Protein AF-A0A7U3VUM2-F1 (afdb_monomer_lite)

Foldseek 3Di:
DDDKDKDKDKDKAADDDPVPPDDDDDDDDDFAWDDQRQKIKMKMWMWIADPNDTDIDIDIDMDRPDDDPDDDDGDDTWTKDKDKDFPDAPPSRPDTDIDMDIDIGHDPPD

Secondary structure (DSSP, 8-state):
----EEEEEEEEEE---TT--S------S---EE---SSEEEEEEEEEEETTEEEEEEEEEEE-TT--SS--PPP-SEEEEEEEEEEEE-TTSSSEEEEEEEEEE--S--

Organism: Acropora tenuis (NCBI:txid70783)

Radius of gyration: 18.56 Å; chains: 1; bounding box: 42×33×47 Å

Structure (mmCIF, N/CA/C/O backbone):
data_AF-A0A7U3VUM2-F1
#
_entry.id   AF-A0A7U3VUM2-F1
#
loop_
_atom_site.group_PDB
_atom_site.id
_atom_site.type_symbol
_atom_site.label_atom_id
_atom_site.label_alt_id
_atom_site.label_comp_id
_atom_site.label_asym_id
_atom_site.label_entity_id
_atom_site.label_seq_id
_atom_site.pdbx_PDB_ins_code
_atom_site.Cartn_x
_atom_site.Cartn_y
_atom_site.Cartn_z
_atom_site.occupancy
_atom_site.B_iso_or_equiv
_atom_site.auth_seq_id
_atom_site.auth_comp_id
_atom_site.auth_asym_id
_atom_site.auth_atom_id
_atom_site.pdbx_PDB_model_num
ATOM 1 N N . MET A 1 1 ? 17.427 9.627 -26.329 1.00 47.28 1 MET A N 1
ATOM 2 C CA . MET A 1 1 ? 17.097 9.601 -24.887 1.00 47.28 1 MET A CA 1
ATOM 3 C C . MET A 1 1 ? 16.494 8.239 -24.611 1.00 47.28 1 MET A C 1
ATOM 5 O O . MET A 1 1 ? 15.560 7.889 -25.315 1.00 47.28 1 MET A O 1
ATOM 9 N N . GLY A 1 2 ? 17.101 7.434 -23.737 1.00 56.78 2 GLY A N 1
ATOM 10 C CA . GLY A 1 2 ? 16.619 6.081 -23.447 1.00 56.78 2 GLY A CA 1
ATOM 11 C C . GLY A 1 2 ? 15.355 6.130 -22.596 1.00 56.78 2 GLY A C 1
ATOM 12 O O . GLY A 1 2 ? 15.296 6.898 -21.639 1.00 56.78 2 GLY A O 1
ATOM 13 N N . GLU A 1 3 ? 14.348 5.346 -22.965 1.00 65.25 3 GLU A N 1
ATOM 14 C CA . GLU A 1 3 ? 13.139 5.166 -22.165 1.00 65.25 3 GLU A CA 1
ATOM 15 C C . GLU A 1 3 ? 13.502 4.446 -20.858 1.00 65.25 3 GLU A C 1
ATOM 17 O O . GLU A 1 3 ? 14.263 3.474 -20.860 1.00 65.25 3 GLU A O 1
ATOM 22 N N . ALA A 1 4 ? 12.992 4.951 -19.736 1.00 69.31 4 ALA A N 1
ATOM 23 C CA . ALA A 1 4 ? 13.086 4.287 -18.445 1.00 69.31 4 ALA A CA 1
ATOM 24 C C . ALA A 1 4 ? 11.717 3.692 -18.120 1.00 69.31 4 ALA A C 1
ATOM 26 O O . ALA A 1 4 ? 10.720 4.409 -18.093 1.00 69.31 4 ALA A O 1
ATOM 27 N N . CYS A 1 5 ? 11.677 2.388 -17.868 1.00 68.88 5 CYS A N 1
ATOM 28 C CA . CYS A 1 5 ? 10.479 1.700 -17.401 1.00 68.88 5 CYS A CA 1
ATOM 29 C C . CYS A 1 5 ? 10.791 1.109 -16.030 1.00 68.88 5 CYS A C 1
ATOM 31 O O . CYS A 1 5 ? 11.740 0.333 -15.905 1.00 68.88 5 CYS A O 1
ATOM 33 N N . ILE A 1 6 ? 10.040 1.518 -15.006 1.00 74.81 6 ILE A N 1
ATOM 34 C CA . ILE A 1 6 ? 10.234 1.095 -13.617 1.00 74.81 6 ILE A CA 1
ATOM 35 C C . ILE A 1 6 ? 8.896 0.588 -13.087 1.00 74.81 6 ILE A C 1
ATOM 37 O O . ILE A 1 6 ? 7.896 1.301 -13.107 1.00 74.81 6 ILE A O 1
ATOM 41 N N . HIS A 1 7 ? 8.897 -0.639 -12.586 1.00 69.62 7 HIS A N 1
ATOM 42 C CA . HIS A 1 7 ? 7.784 -1.265 -11.899 1.00 69.62 7 HIS A CA 1
ATOM 43 C C . HIS A 1 7 ? 8.104 -1.351 -10.404 1.00 69.62 7 HIS A C 1
ATOM 45 O O . HIS A 1 7 ? 9.133 -1.900 -10.014 1.00 69.62 7 HIS A O 1
ATOM 51 N N . ILE A 1 8 ? 7.224 -0.809 -9.560 1.00 70.31 8 ILE A N 1
ATOM 52 C CA . ILE A 1 8 ? 7.357 -0.852 -8.100 1.00 70.31 8 ILE A CA 1
ATOM 53 C C . ILE A 1 8 ? 6.131 -1.559 -7.535 1.00 70.31 8 ILE A C 1
ATOM 55 O O . ILE A 1 8 ? 4.998 -1.158 -7.780 1.00 70.31 8 ILE A O 1
ATOM 59 N N . SER A 1 9 ? 6.360 -2.603 -6.751 1.00 66.81 9 SER A N 1
ATOM 60 C CA . SER A 1 9 ? 5.345 -3.317 -5.986 1.00 66.81 9 SER A CA 1
ATOM 61 C C . SER A 1 9 ? 5.652 -3.192 -4.502 1.00 66.81 9 SER A C 1
ATOM 63 O O . SER A 1 9 ? 6.766 -3.471 -4.064 1.00 66.81 9 SER A O 1
ATOM 65 N N . VAL A 1 10 ? 4.658 -2.790 -3.713 1.00 65.12 10 VAL A N 1
ATOM 66 C CA . VAL A 1 10 ? 4.769 -2.726 -2.253 1.00 65.12 10 VAL A CA 1
ATOM 67 C C . VAL A 1 10 ? 3.666 -3.576 -1.648 1.00 65.12 10 VAL A C 1
ATOM 69 O O . VAL A 1 10 ? 2.497 -3.428 -1.995 1.00 65.12 10 VAL A O 1
ATOM 72 N N . SER A 1 11 ? 4.040 -4.466 -0.735 1.00 66.81 11 SER A N 1
ATOM 73 C CA . SER A 1 11 ? 3.111 -5.297 0.026 1.00 66.81 11 SER A CA 1
ATOM 74 C C . SER A 1 11 ? 3.301 -5.050 1.516 1.00 66.81 11 SER A C 1
ATOM 76 O O . SER A 1 11 ? 4.431 -4.974 2.000 1.00 66.81 11 SER A O 1
ATOM 78 N N . PHE A 1 12 ? 2.195 -4.913 2.243 1.00 63.53 12 PHE A N 1
ATOM 79 C CA . PHE A 1 12 ? 2.182 -4.753 3.693 1.00 63.53 12 PHE A CA 1
ATOM 80 C C . PHE A 1 12 ? 1.531 -5.982 4.318 1.00 63.53 12 PHE A C 1
ATOM 82 O O . PHE A 1 12 ? 0.495 -6.451 3.851 1.00 63.53 12 PHE A O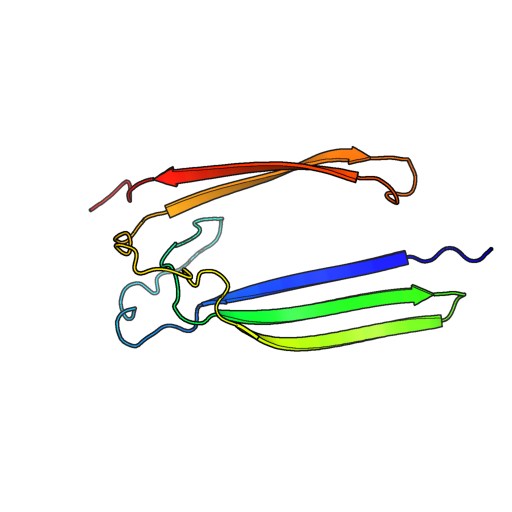 1
ATOM 89 N N . THR A 1 13 ? 2.135 -6.494 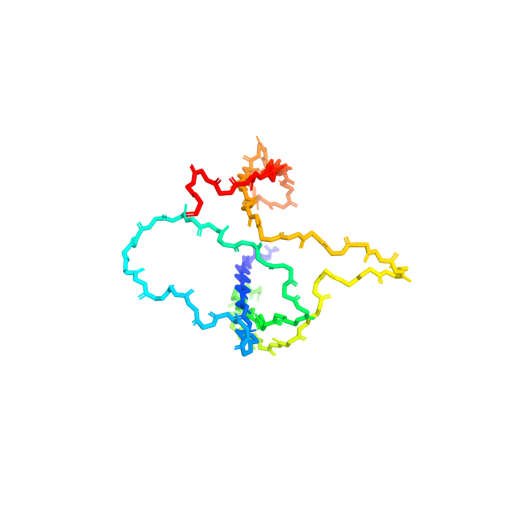5.381 1.00 65.06 13 THR A N 1
ATOM 90 C CA . THR A 1 13 ? 1.621 -7.621 6.160 1.00 65.06 13 THR A CA 1
ATOM 91 C C . THR A 1 13 ? 1.590 -7.243 7.634 1.00 65.06 13 THR A C 1
ATOM 93 O O . THR A 1 13 ? 2.593 -6.773 8.183 1.00 65.06 13 THR A O 1
ATOM 96 N N . GLU A 1 14 ? 0.441 -7.451 8.271 1.00 61.66 14 GLU A N 1
ATOM 97 C CA . GLU A 1 14 ? 0.284 -7.300 9.714 1.00 61.66 14 GLU A CA 1
ATOM 98 C C . GLU A 1 14 ? 1.018 -8.439 10.433 1.00 61.66 14 GLU A C 1
ATOM 100 O O . GLU A 1 14 ? 0.829 -9.617 10.126 1.00 61.66 14 GLU A O 1
ATOM 105 N N . GLU A 1 15 ? 1.891 -8.090 11.378 1.00 52.75 15 GLU A N 1
ATOM 106 C CA . GLU A 1 15 ? 2.489 -9.071 12.279 1.00 52.75 15 GLU A CA 1
ATOM 107 C C . GLU A 1 15 ? 1.471 -9.310 13.398 1.00 52.75 15 GLU A C 1
ATOM 109 O O . GLU A 1 15 ? 1.211 -8.416 14.203 1.00 52.75 15 GLU A O 1
ATOM 114 N N . ALA A 1 16 ? 0.839 -10.488 13.394 1.00 46.31 16 ALA A N 1
ATOM 115 C CA . ALA A 1 16 ? -0.176 -10.864 14.372 1.00 46.31 16 ALA A CA 1
ATOM 116 C C . ALA A 1 16 ? 0.390 -10.733 15.797 1.00 46.31 16 ALA A C 1
ATOM 118 O O . ALA A 1 16 ? 1.185 -11.562 16.245 1.00 46.31 16 ALA A O 1
ATOM 119 N N . THR A 1 17 ? -0.001 -9.688 16.530 1.00 41.09 17 THR A N 1
ATOM 120 C CA . THR A 1 17 ? 0.249 -9.624 17.973 1.00 41.09 17 THR A CA 1
ATOM 121 C C . THR A 1 17 ? -0.604 -10.693 18.650 1.00 41.09 17 THR A C 1
ATOM 123 O O . THR A 1 17 ? -1.717 -10.947 18.200 1.00 41.09 17 THR A O 1
ATOM 126 N N . GLN A 1 18 ? -0.110 -11.311 19.729 1.00 39.72 18 GLN A N 1
ATOM 127 C CA . GLN A 1 18 ? -0.681 -12.477 20.443 1.00 39.72 18 GLN A CA 1
ATOM 128 C C . GLN A 1 18 ? -2.198 -12.430 20.769 1.00 39.72 18 GLN A C 1
ATOM 130 O O . GLN A 1 18 ? -2.777 -13.447 21.129 1.00 39.72 18 GLN A O 1
ATOM 135 N N . GLU A 1 19 ? -2.852 -11.280 20.602 1.00 39.47 19 GLU A N 1
ATOM 136 C CA . GLU A 1 19 ? -4.295 -11.046 20.734 1.00 39.47 19 GLU A CA 1
ATOM 137 C C . GLU A 1 19 ? -5.117 -11.378 19.458 1.00 39.47 19 GLU A C 1
ATOM 139 O O . GLU A 1 19 ? -6.338 -11.444 19.519 1.00 39.47 19 GLU A O 1
ATOM 144 N N . THR A 1 20 ? -4.485 -11.644 18.303 1.00 36.38 20 THR A N 1
ATOM 145 C CA . THR A 1 20 ? -5.164 -11.936 17.009 1.00 36.38 20 THR A CA 1
ATOM 146 C C . THR A 1 20 ? -5.325 -13.429 16.685 1.00 36.38 20 THR A C 1
ATOM 148 O O . THR A 1 20 ? -5.610 -13.802 15.547 1.00 36.38 20 THR A O 1
ATOM 151 N N . PHE A 1 21 ? -5.203 -14.319 17.674 1.00 29.69 21 PHE A N 1
ATOM 152 C CA . PHE A 1 21 ? -5.409 -15.759 17.471 1.00 29.69 21 PHE A CA 1
ATOM 153 C C . PHE A 1 21 ? -6.895 -16.153 17.544 1.00 29.69 21 PHE A C 1
ATOM 155 O O . PHE A 1 21 ? -7.309 -16.946 18.382 1.00 29.69 21 PHE A O 1
ATOM 162 N N . ALA A 1 22 ? -7.713 -15.609 16.645 1.00 34.53 22 ALA A N 1
ATOM 163 C CA . ALA A 1 22 ? -9.004 -16.193 16.304 1.00 34.53 22 ALA A CA 1
ATOM 164 C C . ALA A 1 22 ? -9.338 -15.860 14.848 1.00 34.53 22 ALA A C 1
ATOM 166 O O . ALA A 1 22 ? -9.345 -14.697 14.460 1.00 34.53 22 ALA A O 1
ATOM 167 N N . ASN A 1 23 ? -9.650 -16.907 14.079 1.00 33.75 23 ASN A N 1
ATOM 168 C CA . ASN A 1 23 ? -10.137 -16.904 12.692 1.00 33.75 23 ASN A CA 1
ATOM 169 C C . ASN A 1 23 ? -9.067 -17.069 11.599 1.00 33.75 23 ASN A C 1
ATOM 171 O O . ASN A 1 23 ? -8.876 -16.222 10.732 1.00 33.75 23 ASN A O 1
ATOM 175 N N . ARG A 1 24 ? -8.445 -18.257 11.561 1.00 32.28 24 ARG A N 1
ATOM 176 C CA . ARG A 1 24 ? -8.024 -18.866 10.288 1.00 32.28 24 ARG A CA 1
ATOM 177 C C . ARG A 1 24 ? -9.162 -19.757 9.781 1.00 32.28 24 ARG A C 1
ATOM 179 O O . ARG A 1 24 ? -9.320 -20.875 10.258 1.00 32.28 24 ARG A O 1
ATOM 186 N N . CYS A 1 25 ? -9.938 -19.272 8.815 1.00 25.92 25 CYS A N 1
ATOM 187 C CA . CYS A 1 25 ? -10.727 -20.115 7.915 1.00 25.92 25 CYS A CA 1
ATOM 188 C C . CYS A 1 25 ? -10.740 -19.511 6.506 1.00 25.92 25 CYS A C 1
ATOM 190 O O . CYS A 1 25 ? -10.618 -18.306 6.321 1.00 25.92 25 CYS A O 1
ATOM 192 N N . SER A 1 26 ? -10.752 -20.414 5.535 1.00 29.66 26 SER A N 1
ATOM 193 C CA . SER A 1 26 ? -10.242 -20.298 4.172 1.00 29.66 26 SER A CA 1
ATOM 194 C C . SER A 1 26 ? -11.117 -19.538 3.170 1.00 29.66 26 SER A C 1
ATOM 196 O O . SER A 1 26 ? -12.337 -19.568 3.275 1.00 29.66 26 SER A O 1
ATOM 198 N N . ALA A 1 27 ? -10.437 -19.118 2.094 1.00 23.53 27 ALA A N 1
ATOM 199 C CA . ALA A 1 27 ? -10.896 -18.959 0.706 1.00 23.53 27 ALA A CA 1
ATOM 200 C C . ALA A 1 27 ? -11.258 -17.535 0.229 1.00 23.53 27 ALA A C 1
ATOM 202 O O . ALA A 1 27 ? -12.292 -16.988 0.575 1.00 23.53 27 ALA A O 1
ATOM 203 N N . LEU A 1 28 ? -10.357 -17.014 -0.622 1.00 26.48 28 LEU A N 1
ATOM 204 C CA . LEU A 1 28 ? -10.541 -16.161 -1.810 1.00 26.48 28 LEU A CA 1
ATOM 205 C C . LEU A 1 28 ? -11.551 -14.987 -1.779 1.00 26.48 28 LEU A C 1
ATOM 207 O O . LEU A 1 28 ? -12.746 -15.165 -1.598 1.00 26.48 28 LEU A O 1
ATOM 211 N N . LEU A 1 29 ? -11.018 -13.825 -2.189 1.00 24.23 29 LEU A N 1
ATOM 212 C CA . LEU A 1 29 ? -11.627 -12.512 -2.475 1.00 24.23 29 LEU A CA 1
ATOM 213 C C . LEU A 1 29 ? -11.769 -11.531 -1.294 1.00 24.23 29 LEU A C 1
ATOM 215 O O . LEU A 1 29 ? -12.692 -11.593 -0.496 1.00 24.23 29 LEU A O 1
ATOM 219 N N . SER A 1 30 ? -10.856 -10.548 -1.284 1.00 34.50 30 SER A N 1
ATOM 220 C CA . SER A 1 30 ? -11.065 -9.155 -0.853 1.00 34.50 30 SER A CA 1
ATOM 221 C C . SER A 1 30 ? -11.994 -8.932 0.351 1.00 34.50 30 SER A C 1
ATOM 223 O O . SER A 1 30 ? -13.070 -8.348 0.219 1.00 34.50 30 SER A O 1
ATOM 225 N N . LEU A 1 31 ? -11.535 -9.292 1.548 1.00 30.30 31 LEU A N 1
ATOM 226 C CA . LEU A 1 31 ? -12.066 -8.756 2.802 1.00 30.30 31 LEU A CA 1
ATOM 227 C C . LEU A 1 31 ? -10.881 -8.277 3.650 1.00 30.30 31 LEU A C 1
ATOM 229 O O . LEU A 1 31 ? -10.234 -9.051 4.352 1.00 30.30 31 LEU A O 1
ATOM 233 N N . ASN A 1 32 ? -10.561 -6.987 3.515 1.00 43.75 32 ASN A N 1
ATOM 234 C CA . ASN A 1 32 ? -9.486 -6.304 4.236 1.00 43.75 32 ASN A CA 1
ATOM 235 C C . ASN A 1 32 ? -9.842 -6.170 5.725 1.00 43.75 32 ASN A C 1
ATOM 237 O O . ASN A 1 32 ? -10.508 -5.217 6.132 1.00 43.75 32 ASN A O 1
ATOM 241 N N . MET A 1 33 ? -9.403 -7.135 6.532 1.00 41.31 33 MET A N 1
ATOM 242 C CA . MET A 1 33 ? -9.378 -7.042 7.995 1.00 41.31 33 MET A CA 1
ATOM 243 C C . MET A 1 33 ? -8.613 -5.775 8.417 1.00 41.31 33 MET A C 1
ATOM 245 O O . MET A 1 33 ? -7.485 -5.588 7.971 1.00 41.31 33 MET A O 1
ATOM 249 N N . SER A 1 34 ? -9.194 -4.908 9.257 1.00 53.25 34 SER A N 1
ATOM 250 C CA . SER A 1 34 ? -8.506 -3.705 9.755 1.00 53.25 34 SER A CA 1
ATOM 251 C C . SER A 1 34 ? -8.465 -3.669 11.286 1.00 53.25 34 SER A C 1
ATOM 253 O O . SER A 1 34 ? -9.355 -3.142 11.960 1.00 53.25 34 SER A O 1
ATOM 255 N N . LEU A 1 35 ? -7.371 -4.195 11.837 1.00 54.75 35 LEU A N 1
ATOM 256 C CA . LEU A 1 35 ? -6.776 -3.686 13.068 1.00 54.75 35 LEU A CA 1
ATOM 257 C C . LEU A 1 35 ? -5.684 -2.680 12.682 1.00 54.75 35 LEU A C 1
ATOM 259 O O . LEU A 1 35 ? -4.925 -2.894 11.738 1.00 54.75 35 LEU A O 1
ATOM 263 N N . ILE A 1 36 ? -5.584 -1.566 13.414 1.00 61.75 36 ILE A N 1
ATOM 264 C CA . ILE A 1 36 ? -4.416 -0.692 13.283 1.00 61.75 36 ILE A CA 1
ATOM 265 C C . ILE A 1 36 ? -3.258 -1.384 14.004 1.00 61.75 36 ILE A C 1
ATOM 267 O O . ILE A 1 36 ? -3.060 -1.203 15.210 1.00 61.75 36 ILE A O 1
ATOM 271 N N . ALA A 1 37 ? -2.518 -2.205 13.262 1.00 63.41 37 ALA A N 1
ATOM 272 C CA . ALA A 1 37 ? -1.334 -2.876 13.768 1.00 63.41 37 ALA A CA 1
ATOM 273 C C . ALA A 1 37 ? -0.320 -1.841 14.267 1.00 63.41 37 ALA A C 1
ATOM 275 O O . ALA A 1 37 ? 0.039 -0.902 13.551 1.00 63.41 37 ALA A O 1
ATOM 276 N N . LYS A 1 38 ? 0.197 -2.030 15.487 1.00 66.06 38 LYS A N 1
ATOM 277 C CA . LYS A 1 38 ? 1.259 -1.163 16.027 1.00 66.06 38 LYS A CA 1
ATOM 278 C C . LYS A 1 38 ? 2.542 -1.238 15.198 1.00 66.06 38 LYS A C 1
ATOM 280 O O . LYS A 1 38 ? 3.320 -0.292 15.228 1.00 66.06 38 LYS A O 1
ATOM 285 N N . GLN A 1 39 ? 2.771 -2.348 14.498 1.00 69.19 39 GLN A N 1
ATOM 286 C CA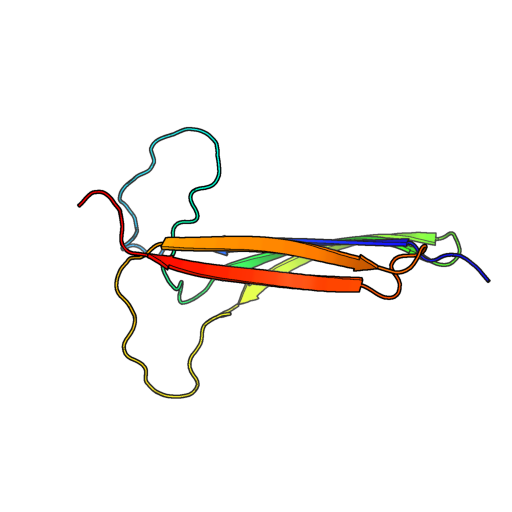 . GLN A 1 39 ? 3.906 -2.569 13.610 1.00 69.19 39 GLN A CA 1
ATOM 287 C C . GLN A 1 39 ? 3.461 -3.437 12.425 1.00 69.19 39 GLN A C 1
ATOM 289 O O . GLN A 1 39 ? 2.758 -4.427 12.604 1.00 69.19 39 GLN A O 1
ATOM 294 N N . MET A 1 40 ? 3.872 -3.060 11.218 1.00 74.31 40 MET A N 1
ATOM 295 C CA . MET A 1 40 ? 3.649 -3.802 9.979 1.00 74.31 40 MET A CA 1
ATOM 296 C C . MET A 1 40 ? 4.996 -4.158 9.359 1.00 74.31 40 MET A C 1
ATOM 298 O O . MET A 1 40 ? 5.915 -3.336 9.352 1.00 74.31 40 MET A O 1
ATOM 302 N N . THR A 1 41 ? 5.105 -5.366 8.816 1.00 79.50 41 THR A N 1
ATOM 303 C CA . THR A 1 41 ? 6.220 -5.731 7.936 1.00 79.50 41 THR A CA 1
ATOM 304 C C . THR A 1 41 ? 5.837 -5.351 6.511 1.00 79.50 41 THR A C 1
ATOM 306 O O . THR A 1 41 ? 4.701 -5.583 6.101 1.00 79.50 41 THR A O 1
ATOM 309 N N . TYR A 1 42 ? 6.755 -4.760 5.757 1.00 77.88 42 TYR A N 1
ATOM 310 C CA . TYR A 1 42 ? 6.557 -4.452 4.349 1.00 77.88 42 TYR A CA 1
ATOM 311 C C . TYR A 1 42 ? 7.634 -5.114 3.499 1.00 77.88 42 TYR A C 1
ATOM 313 O O . TYR A 1 42 ? 8.789 -5.243 3.915 1.00 77.88 42 TYR A O 1
ATOM 321 N N . LYS A 1 43 ? 7.242 -5.513 2.291 1.00 82.69 43 LYS A N 1
ATOM 322 C CA . LYS A 1 43 ? 8.159 -5.937 1.239 1.00 82.69 43 LYS A CA 1
ATOM 323 C C . LYS A 1 43 ? 7.988 -5.022 0.042 1.00 82.69 43 LYS A C 1
ATOM 325 O O . LYS A 1 43 ? 6.869 -4.839 -0.439 1.00 82.69 43 LYS A O 1
ATOM 330 N N . VAL A 1 44 ? 9.095 -4.458 -0.413 1.00 82.94 44 VAL A N 1
ATOM 331 C CA . VAL A 1 44 ? 9.196 -3.680 -1.642 1.00 82.94 44 VAL A CA 1
ATOM 332 C C . VAL A 1 44 ? 9.915 -4.535 -2.666 1.00 82.94 44 VAL A C 1
ATOM 334 O O . VAL A 1 44 ? 10.970 -5.092 -2.377 1.00 82.94 44 VAL A O 1
ATOM 337 N N . TYR A 1 45 ? 9.358 -4.606 -3.860 1.00 84.25 45 TYR A N 1
ATOM 338 C CA . TYR A 1 45 ? 10.029 -5.130 -5.033 1.00 84.25 45 TYR A CA 1
ATOM 339 C C . TYR A 1 45 ? 10.031 -4.030 -6.088 1.00 84.25 45 TYR A C 1
ATOM 341 O O . TYR A 1 45 ? 8.999 -3.419 -6.367 1.00 84.25 45 TYR A O 1
ATOM 349 N N . MET A 1 46 ? 11.199 -3.748 -6.642 1.00 85.44 46 MET A N 1
ATOM 350 C CA . MET A 1 46 ? 11.380 -2.787 -7.714 1.00 85.44 46 MET A CA 1
ATOM 351 C C . MET A 1 46 ? 12.157 -3.460 -8.827 1.00 85.44 46 MET A C 1
ATOM 353 O O . MET A 1 46 ? 13.219 -4.021 -8.585 1.00 85.44 46 MET A O 1
ATOM 357 N N . SER A 1 47 ? 11.667 -3.361 -10.050 1.00 89.69 47 SER A N 1
ATOM 358 C CA . SER A 1 47 ? 12.413 -3.795 -11.222 1.00 89.69 47 SER A CA 1
ATOM 359 C C . SER A 1 47 ? 12.230 -2.819 -12.362 1.00 89.69 47 SER A C 1
ATOM 361 O O . SER A 1 47 ? 11.285 -2.031 -12.387 1.00 89.69 47 SER A O 1
ATOM 363 N N . GLY A 1 48 ? 13.163 -2.813 -13.301 1.00 85.94 48 GLY A N 1
ATOM 364 C CA . GLY A 1 48 ? 13.078 -1.884 -14.409 1.00 85.94 48 GLY A CA 1
ATOM 365 C C . GLY A 1 48 ? 14.283 -1.916 -15.316 1.00 85.94 48 GLY A C 1
ATOM 366 O O . GLY A 1 48 ? 15.220 -2.681 -15.125 1.00 85.94 48 GLY A O 1
ATOM 367 N N . THR A 1 49 ? 14.248 -1.062 -16.329 1.00 85.19 49 THR A N 1
ATOM 368 C CA . THR A 1 49 ? 15.367 -0.832 -17.240 1.00 85.19 49 THR A CA 1
ATOM 369 C C . THR A 1 49 ? 15.655 0.656 -17.290 1.00 85.19 49 THR A C 1
ATOM 371 O O . THR A 1 49 ? 14.755 1.450 -17.562 1.00 85.19 49 THR A O 1
ATOM 374 N N . VAL A 1 50 ? 16.907 1.036 -17.041 1.00 84.06 50 VAL A N 1
ATOM 375 C CA . VAL A 1 50 ? 17.385 2.419 -17.167 1.00 84.06 50 VAL A CA 1
ATOM 376 C C . VAL A 1 50 ? 18.535 2.422 -18.158 1.00 84.06 50 VAL A C 1
ATOM 378 O O . VAL A 1 50 ? 19.537 1.742 -17.955 1.00 84.06 50 VAL A O 1
ATOM 381 N N . ASN A 1 51 ? 18.389 3.170 -19.252 1.00 88.06 51 ASN A N 1
ATOM 382 C CA . ASN A 1 51 ? 19.394 3.241 -20.321 1.00 88.06 51 ASN A CA 1
ATOM 383 C C . ASN A 1 51 ? 19.798 1.860 -20.878 1.00 88.06 51 ASN A C 1
ATOM 385 O O . ASN A 1 51 ? 20.964 1.626 -21.176 1.00 88.06 51 ASN A O 1
ATOM 389 N N . GLY A 1 52 ? 18.845 0.930 -20.989 1.00 85.81 52 GLY A N 1
ATOM 390 C CA . GLY A 1 52 ? 19.103 -0.439 -21.456 1.00 85.81 52 GLY A CA 1
ATOM 391 C C . GLY A 1 52 ? 19.698 -1.382 -20.403 1.00 85.81 52 GLY A C 1
ATOM 392 O O . GLY A 1 52 ? 19.855 -2.568 -20.680 1.00 85.81 52 GLY A O 1
ATOM 393 N N . HIS A 1 53 ? 19.981 -0.899 -19.191 1.00 89.69 53 HIS A N 1
ATOM 394 C CA . HIS A 1 53 ? 20.436 -1.732 -18.083 1.00 89.69 53 HIS A CA 1
ATOM 395 C C . HIS A 1 53 ? 19.259 -2.149 -17.210 1.00 89.69 53 HIS A C 1
ATOM 397 O O . HIS A 1 53 ? 18.623 -1.315 -16.560 1.00 89.69 53 HIS A O 1
ATOM 403 N N . TYR A 1 54 ? 18.976 -3.447 -17.219 1.00 91.69 54 TYR A N 1
ATOM 404 C CA . TYR A 1 54 ? 17.968 -4.050 -16.362 1.00 91.69 54 TYR A CA 1
ATOM 405 C C . TYR A 1 54 ? 18.438 -4.111 -14.905 1.00 91.69 54 TYR A C 1
ATOM 407 O O . TYR A 1 54 ? 19.620 -4.344 -14.640 1.00 91.69 54 TYR A O 1
ATOM 415 N N . PHE A 1 55 ? 17.511 -3.933 -13.969 1.00 91.38 55 PHE A N 1
ATOM 416 C CA . PHE A 1 55 ? 17.758 -4.077 -12.543 1.00 91.38 55 PHE A CA 1
ATOM 417 C C . PHE A 1 55 ? 16.544 -4.672 -11.823 1.00 91.38 55 PHE A C 1
ATOM 419 O O . PHE A 1 55 ? 15.398 -4.471 -12.231 1.00 91.38 55 PHE A O 1
ATOM 426 N N . GLU A 1 56 ? 16.817 -5.346 -10.708 1.00 93.31 56 GLU A N 1
ATOM 427 C CA . GLU A 1 56 ? 15.834 -5.775 -9.715 1.00 93.31 56 GLU A CA 1
ATOM 428 C C . GLU A 1 56 ? 16.370 -5.468 -8.319 1.00 93.31 56 GLU A C 1
ATOM 430 O O . GLU A 1 56 ? 17.562 -5.617 -8.047 1.00 93.31 56 GLU A O 1
ATOM 435 N N . VAL A 1 57 ? 15.486 -5.027 -7.433 1.00 90.19 57 VAL A N 1
ATOM 436 C CA . VAL A 1 57 ? 15.781 -4.703 -6.042 1.00 90.19 57 VAL A CA 1
ATOM 437 C C . VAL A 1 57 ? 14.633 -5.199 -5.176 1.00 90.19 57 VAL A C 1
ATOM 439 O O . VAL A 1 57 ? 13.479 -4.822 -5.370 1.00 90.19 57 VAL A O 1
ATOM 442 N N . GLU A 1 58 ? 14.972 -5.993 -4.167 1.00 92.75 58 GLU A N 1
ATOM 443 C CA . GLU A 1 58 ? 14.066 -6.370 -3.088 1.00 92.75 58 GLU A CA 1
ATOM 444 C C . GLU A 1 58 ? 14.459 -5.662 -1.792 1.00 92.75 58 GLU A C 1
ATOM 446 O O . GLU A 1 58 ? 15.629 -5.606 -1.414 1.00 92.75 58 GLU A O 1
ATOM 451 N N . GLY A 1 59 ? 13.463 -5.141 -1.083 1.00 86.81 59 GLY A N 1
ATOM 452 C CA . GLY A 1 59 ? 13.610 -4.536 0.232 1.00 86.81 59 GLY A CA 1
ATOM 453 C C . GLY A 1 59 ? 12.607 -5.136 1.204 1.00 86.81 59 GLY A C 1
ATOM 454 O O . GLY A 1 59 ? 11.420 -5.223 0.906 1.00 86.81 59 GLY A O 1
ATOM 455 N N . ASN A 1 60 ? 13.065 -5.523 2.391 1.00 87.75 60 ASN A N 1
ATOM 456 C CA . ASN A 1 60 ? 12.198 -5.949 3.487 1.00 87.75 60 ASN A CA 1
ATOM 457 C C . ASN A 1 60 ? 12.374 -4.972 4.650 1.00 87.75 60 ASN A C 1
ATOM 459 O O . ASN A 1 60 ? 13.496 -4.564 4.949 1.00 87.75 60 ASN A O 1
ATOM 463 N N . GLY A 1 61 ? 11.289 -4.617 5.331 1.00 84.44 61 GLY A N 1
ATOM 464 C CA . GLY A 1 61 ? 11.366 -3.722 6.478 1.00 84.44 61 GLY A CA 1
ATOM 465 C C . GLY A 1 61 ? 10.183 -3.850 7.422 1.00 84.44 61 GLY A C 1
ATOM 466 O O . GLY A 1 61 ? 9.189 -4.505 7.125 1.00 84.44 61 GLY A O 1
ATOM 467 N N . LYS A 1 62 ? 10.301 -3.210 8.585 1.00 83.38 62 LYS A N 1
ATOM 468 C CA . LYS A 1 62 ? 9.214 -3.055 9.554 1.00 83.38 62 LYS A CA 1
ATOM 469 C C . LYS A 1 62 ? 8.952 -1.572 9.779 1.00 83.38 62 LYS A C 1
ATOM 471 O O . LYS A 1 62 ? 9.887 -0.775 9.798 1.00 83.38 62 LYS A O 1
ATOM 476 N N . GLY A 1 63 ? 7.693 -1.194 9.957 1.00 77.38 63 GLY A N 1
ATOM 477 C CA . GLY A 1 63 ? 7.295 0.195 10.165 1.00 77.38 63 GLY A CA 1
ATOM 478 C C . GLY A 1 63 ? 6.021 0.317 10.987 1.00 77.38 63 GLY A C 1
ATOM 479 O O . GLY A 1 63 ? 5.311 -0.661 11.202 1.00 77.38 63 GLY A O 1
ATOM 480 N N . LYS A 1 64 ? 5.730 1.532 11.450 1.00 76.94 64 LYS A N 1
ATOM 481 C CA . LYS A 1 64 ? 4.485 1.867 12.148 1.00 76.94 64 LYS A CA 1
ATOM 482 C C . LYS A 1 64 ? 3.710 2.896 11.317 1.00 76.94 64 LYS A C 1
ATOM 484 O O . LYS A 1 64 ? 3.789 4.088 11.599 1.00 76.94 64 LYS A O 1
ATOM 489 N N . PRO A 1 65 ? 3.018 2.476 10.243 1.00 71.50 65 PRO A N 1
ATOM 490 C CA . PRO A 1 65 ? 2.415 3.420 9.297 1.00 71.50 65 PRO A CA 1
ATOM 491 C C . PRO A 1 65 ? 1.304 4.279 9.920 1.00 71.50 65 PRO A C 1
ATOM 493 O O . PRO A 1 65 ? 1.014 5.364 9.426 1.00 71.50 65 PRO A O 1
ATOM 496 N N . TYR A 1 66 ? 0.721 3.827 11.033 1.00 75.62 66 TYR A N 1
ATOM 497 C CA . TYR A 1 66 ? -0.367 4.499 11.736 1.00 75.62 66 TYR A CA 1
ATOM 498 C C . TYR A 1 66 ? 0.033 4.825 13.182 1.00 75.62 66 TYR A C 1
ATOM 500 O O . TYR A 1 66 ? -0.517 4.284 14.139 1.00 75.62 66 TYR A O 1
ATOM 508 N N . GLU A 1 67 ? 1.023 5.704 13.349 1.00 79.44 67 GLU A N 1
ATOM 509 C CA . GLU A 1 67 ? 1.446 6.211 14.660 1.00 79.44 67 GLU A CA 1
ATOM 510 C C . GLU A 1 67 ? 0.992 7.666 14.837 1.00 79.44 67 GLU A C 1
ATOM 512 O O . GLU A 1 67 ? 1.404 8.575 14.112 1.00 79.44 67 GLU A O 1
ATOM 517 N N . ALA A 1 68 ? 0.107 7.902 15.807 1.00 78.25 68 ALA A N 1
ATOM 518 C CA . ALA A 1 68 ? -0.358 9.246 16.116 1.00 78.25 68 ALA A CA 1
ATOM 519 C C . ALA A 1 68 ? 0.706 10.015 16.916 1.00 78.25 68 ALA A C 1
ATOM 521 O O . ALA A 1 68 ? 1.215 9.532 17.923 1.00 78.25 68 ALA A O 1
ATOM 522 N N . LYS A 1 69 ? 0.993 11.262 16.519 1.00 85.38 69 LYS A N 1
ATOM 523 C CA . LYS A 1 69 ? 1.929 12.152 17.242 1.00 85.38 69 LYS A CA 1
ATOM 524 C C . LYS A 1 69 ? 1.406 12.619 18.608 1.00 85.38 69 LYS A C 1
ATOM 526 O O . LYS A 1 69 ? 2.159 13.166 19.405 1.00 85.38 69 LYS A O 1
ATOM 531 N N . LYS A 1 70 ? 0.106 12.463 18.854 1.00 87.88 70 LYS A N 1
ATOM 532 C CA . LYS A 1 70 ? -0.574 12.780 20.114 1.00 87.88 70 LYS A CA 1
ATOM 533 C C . LYS A 1 70 ? -1.374 11.553 20.558 1.00 87.88 70 LYS A C 1
ATOM 535 O O . LYS A 1 70 ? -1.755 10.766 19.691 1.00 87.88 70 LYS A O 1
ATOM 540 N N . PRO A 1 71 ? -1.672 11.396 21.860 1.00 83.81 71 PRO A N 1
ATOM 541 C CA . PRO A 1 71 ? -2.549 10.328 22.324 1.00 83.81 71 PRO A CA 1
ATOM 542 C C . PRO A 1 71 ? -3.902 10.383 21.607 1.00 83.81 71 PRO A C 1
ATOM 544 O O . PRO A 1 71 ? -4.558 11.424 21.587 1.00 83.81 71 PRO A O 1
ATOM 547 N N . VAL A 1 72 ? -4.313 9.260 21.021 1.00 82.94 72 VAL A N 1
ATOM 548 C CA . VAL A 1 72 ? -5.617 9.092 20.369 1.00 82.94 72 VAL A CA 1
ATOM 549 C C . VAL A 1 72 ? -6.319 7.876 20.948 1.00 82.94 72 VAL A C 1
ATOM 551 O O . VAL A 1 72 ? -5.682 6.903 21.356 1.00 82.94 72 VAL A O 1
ATOM 554 N N . LYS A 1 73 ? -7.651 7.916 20.980 1.00 82.50 73 LYS A N 1
ATOM 555 C CA . LYS A 1 73 ? -8.445 6.735 21.307 1.00 82.50 73 LYS A CA 1
ATOM 556 C C . LYS A 1 73 ? -8.373 5.771 20.125 1.00 82.50 73 LYS A C 1
ATOM 558 O O . LYS A 1 73 ? -8.844 6.104 19.040 1.00 82.50 73 LYS A O 1
ATOM 563 N N . MET A 1 74 ? -7.792 4.595 20.344 1.00 77.94 74 MET A N 1
ATOM 564 C CA . MET A 1 74 ? -7.736 3.556 19.317 1.00 77.94 74 MET A CA 1
ATOM 565 C C . MET A 1 74 ? -9.158 3.089 18.973 1.00 77.94 74 MET A C 1
ATOM 567 O O . MET A 1 74 ? -9.956 2.859 19.891 1.00 77.94 74 MET A O 1
ATOM 571 N N . PRO A 1 75 ? -9.505 2.963 17.681 1.00 80.56 75 PRO A N 1
ATOM 572 C CA . PRO A 1 75 ? -10.772 2.368 17.293 1.00 80.56 75 PRO A CA 1
ATOM 573 C C . PRO A 1 75 ? -10.778 0.879 17.656 1.00 80.56 75 PRO A C 1
ATOM 575 O O . PRO A 1 75 ? -9.737 0.221 17.659 1.00 80.56 75 PRO A O 1
ATOM 578 N N . GLY A 1 76 ? -11.966 0.348 17.945 1.00 79.06 76 GLY A N 1
ATOM 579 C CA . GLY A 1 76 ? -12.160 -1.098 18.001 1.00 79.06 76 GLY A CA 1
ATOM 580 C C . GLY A 1 76 ? -12.028 -1.734 16.615 1.00 79.06 76 GLY A C 1
ATOM 581 O O . GLY A 1 76 ? -11.804 -1.052 15.611 1.00 79.06 76 GLY A O 1
ATOM 582 N N . TYR A 1 77 ? -12.210 -3.047 16.563 1.00 77.81 77 TYR A N 1
ATOM 583 C CA . TYR A 1 77 ? -12.188 -3.803 15.317 1.00 77.81 77 TYR A CA 1
ATOM 584 C C . TYR A 1 77 ? -13.219 -3.277 14.300 1.00 77.81 77 TYR A C 1
ATOM 586 O O . TYR A 1 77 ? -14.389 -3.055 14.630 1.00 77.81 77 TYR A O 1
ATOM 594 N N . HIS A 1 78 ? -12.769 -3.046 13.067 1.00 78.19 78 HIS A N 1
ATOM 595 C CA . HIS A 1 78 ? -13.584 -2.543 11.964 1.00 78.19 78 HIS A CA 1
ATOM 596 C C . HIS A 1 78 ? -13.000 -2.993 10.618 1.00 78.19 78 HIS A C 1
ATOM 598 O O . HIS A 1 78 ? -11.908 -3.551 10.547 1.00 78.19 78 HIS A O 1
ATOM 604 N N . TYR A 1 79 ? -13.735 -2.750 9.540 1.00 81.38 79 TYR A N 1
ATOM 605 C CA . TYR A 1 79 ? -13.272 -2.939 8.169 1.00 81.38 79 TYR A CA 1
ATOM 606 C C . TYR A 1 79 ? -13.067 -1.582 7.510 1.00 81.38 79 TYR A C 1
ATOM 608 O O . TYR A 1 79 ? -13.797 -0.634 7.810 1.00 81.38 79 TYR A O 1
ATOM 616 N N . VAL A 1 80 ? -12.104 -1.499 6.595 1.00 79.06 80 VAL A N 1
ATOM 617 C CA . VAL A 1 80 ? -11.955 -0.358 5.690 1.00 79.06 80 VAL A CA 1
ATOM 618 C C . VAL A 1 80 ? -12.027 -0.891 4.268 1.00 79.06 80 VAL A C 1
ATOM 620 O O . VAL A 1 80 ? -11.083 -1.514 3.782 1.00 79.06 80 VAL A O 1
ATOM 623 N N . ASP A 1 81 ? -13.153 -0.659 3.603 1.00 80.19 81 ASP A N 1
ATOM 624 C CA . ASP A 1 81 ? -13.268 -0.952 2.180 1.00 80.19 81 ASP A CA 1
ATOM 625 C C . ASP A 1 81 ? -12.501 0.129 1.417 1.00 80.19 81 ASP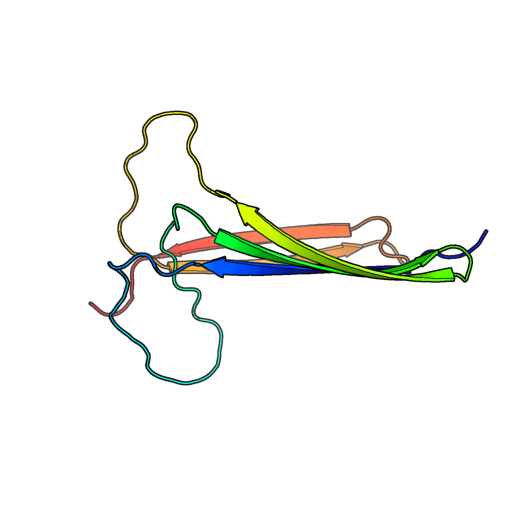 A C 1
ATOM 627 O O . ASP A 1 81 ? -12.712 1.323 1.643 1.00 80.19 81 ASP A O 1
ATOM 631 N N . ARG A 1 82 ? -11.588 -0.287 0.537 1.00 77.31 82 ARG A N 1
ATOM 632 C CA . ARG A 1 82 ? -10.746 0.616 -0.253 1.00 77.31 82 ARG A CA 1
ATOM 633 C C . ARG A 1 82 ? -10.968 0.362 -1.733 1.00 77.31 82 ARG A C 1
ATOM 635 O O . ARG A 1 82 ? -10.970 -0.790 -2.163 1.00 77.31 82 ARG A O 1
ATOM 642 N N . LYS A 1 83 ? -11.105 1.438 -2.501 1.00 83.19 83 LYS A N 1
ATOM 643 C CA . LYS A 1 83 ? -11.087 1.425 -3.961 1.00 83.19 83 LYS A CA 1
ATOM 644 C C . LYS A 1 83 ? -10.084 2.469 -4.435 1.00 83.19 83 LYS A C 1
ATOM 646 O O . LYS A 1 83 ? -10.232 3.640 -4.095 1.00 83.19 83 LYS A O 1
ATOM 651 N N . LEU A 1 84 ? -9.079 2.033 -5.184 1.00 82.19 84 LEU A N 1
ATOM 652 C CA . LEU A 1 84 ? -8.071 2.895 -5.790 1.00 82.19 84 LEU A CA 1
ATOM 653 C C . LEU A 1 84 ? -8.202 2.780 -7.305 1.00 82.19 84 LEU A C 1
ATOM 655 O O . LEU A 1 84 ? -8.024 1.693 -7.850 1.00 82.19 84 LEU A O 1
ATOM 659 N N . ASP A 1 85 ? -8.492 3.899 -7.957 1.00 79.44 85 ASP A N 1
ATOM 660 C CA . ASP A 1 85 ? -8.647 3.984 -9.404 1.00 79.44 85 ASP A CA 1
ATOM 661 C C . ASP A 1 85 ? -7.653 5.012 -9.970 1.00 79.44 85 ASP A C 1
ATOM 663 O O . ASP A 1 85 ? -7.479 6.100 -9.416 1.00 79.44 85 ASP A O 1
ATOM 667 N N . VAL A 1 86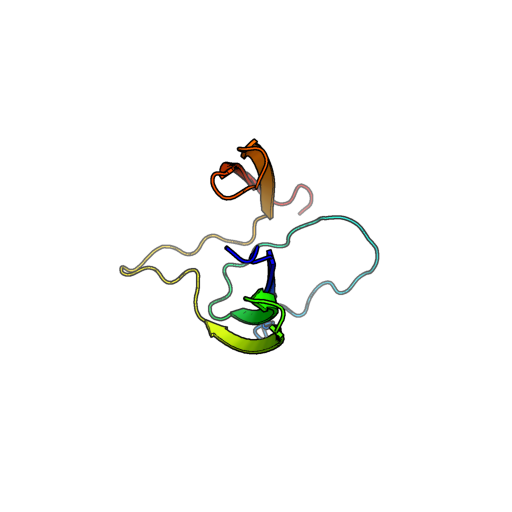 ? -7.020 4.693 -11.102 1.00 85.44 86 VAL A N 1
ATOM 668 C CA . VAL A 1 86 ? -6.345 5.696 -11.941 1.00 85.44 86 VAL A CA 1
ATOM 669 C C . VAL A 1 86 ? -7.421 6.372 -12.784 1.00 85.44 86 VAL A C 1
ATOM 671 O O . VAL A 1 86 ? -8.067 5.713 -13.596 1.00 85.44 86 VAL A O 1
ATOM 674 N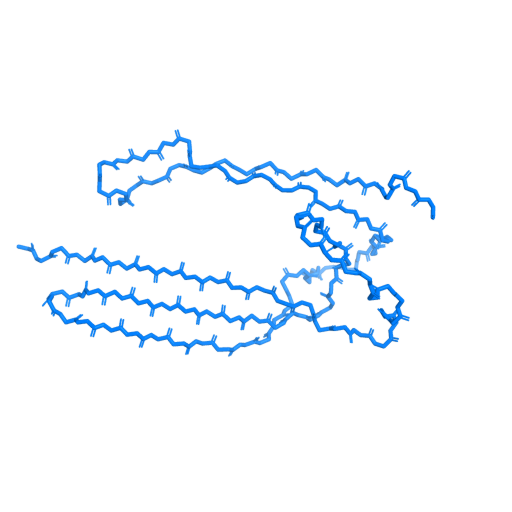 N . THR A 1 87 ? -7.646 7.667 -12.578 1.00 84.38 87 THR A N 1
ATOM 675 C CA . THR A 1 87 ? -8.725 8.406 -13.252 1.00 84.38 87 THR A CA 1
ATOM 676 C C . THR A 1 87 ? -8.279 9.029 -14.564 1.00 84.38 87 THR A C 1
ATOM 678 O O . THR A 1 87 ? -9.099 9.217 -15.459 1.00 84.38 87 THR A O 1
ATOM 681 N N . ASN A 1 88 ? -6.991 9.350 -14.683 1.00 83.12 88 ASN A N 1
ATOM 682 C CA . ASN A 1 88 ? -6.398 9.936 -15.877 1.00 83.12 88 ASN A CA 1
ATOM 683 C C . ASN A 1 88 ? -4.885 9.683 -15.893 1.00 83.12 88 ASN A C 1
ATOM 685 O O . ASN A 1 88 ? -4.267 9.516 -14.840 1.00 83.12 88 ASN A O 1
ATOM 689 N N . HIS A 1 89 ? -4.279 9.675 -17.075 1.00 90.38 89 HIS A N 1
ATOM 690 C CA . HIS A 1 89 ? -2.827 9.680 -17.234 1.00 90.38 89 HIS A CA 1
ATOM 691 C C . HIS A 1 89 ? -2.443 10.139 -18.645 1.00 90.38 89 HIS A C 1
ATOM 693 O O . HIS A 1 89 ? -3.220 10.026 -19.596 1.00 90.38 89 HIS A O 1
ATOM 699 N N . ASN A 1 90 ? -1.218 10.636 -18.802 1.00 75.62 90 ASN A N 1
ATOM 700 C CA . ASN A 1 90 ? -0.640 10.861 -20.126 1.00 75.62 90 ASN A CA 1
ATOM 701 C C . ASN A 1 90 ? -0.202 9.532 -20.779 1.00 75.62 90 ASN A C 1
ATOM 703 O O . ASN A 1 90 ? -0.183 8.476 -20.146 1.00 75.62 90 ASN A O 1
ATOM 707 N N . LYS A 1 91 ? 0.119 9.560 -22.080 1.00 83.81 91 LYS A N 1
ATOM 708 C CA . LYS A 1 91 ? 0.396 8.351 -22.885 1.00 83.81 91 LYS A CA 1
ATOM 709 C C . LYS A 1 91 ? 1.500 7.460 -22.294 1.00 83.81 91 LYS A C 1
ATOM 711 O O . LYS A 1 91 ? 1.456 6.245 -22.454 1.00 83.81 91 LYS A O 1
ATOM 716 N N . ASP A 1 92 ? 2.480 8.075 -21.651 1.00 83.25 92 ASP A N 1
ATOM 717 C CA . ASP A 1 92 ? 3.689 7.477 -21.091 1.00 83.25 92 ASP A CA 1
ATOM 718 C C . ASP A 1 92 ? 3.633 7.285 -19.564 1.00 83.25 92 ASP A C 1
ATOM 720 O O . ASP A 1 92 ? 4.618 6.846 -18.981 1.00 83.25 92 ASP A O 1
ATOM 724 N N . TYR A 1 93 ? 2.498 7.582 -18.913 1.00 71.50 93 TYR A N 1
ATOM 725 C CA . TYR A 1 93 ? 2.296 7.448 -17.460 1.00 71.50 93 TYR A CA 1
ATOM 726 C C . TYR A 1 93 ? 3.325 8.206 -16.598 1.00 71.50 93 TYR A C 1
ATOM 728 O O . TYR A 1 93 ? 3.495 7.918 -15.413 1.00 71.50 93 TYR A O 1
ATOM 736 N N . THR A 1 94 ? 3.993 9.215 -17.161 1.00 73.44 94 THR A N 1
ATOM 737 C CA . THR A 1 94 ? 4.862 10.128 -16.403 1.00 73.44 94 THR A CA 1
ATOM 738 C C . THR A 1 94 ? 4.051 11.136 -15.585 1.00 73.44 94 THR A C 1
ATOM 740 O O . THR A 1 94 ? 4.565 11.730 -14.639 1.00 73.44 94 THR A O 1
ATOM 743 N N . SER A 1 95 ? 2.763 11.289 -15.904 1.00 78.25 95 SER A N 1
ATOM 744 C CA . SER A 1 95 ? 1.768 12.015 -15.121 1.00 78.25 95 SER A CA 1
ATOM 745 C C . SER A 1 95 ? 0.520 11.148 -14.963 1.00 78.25 95 SER A C 1
ATOM 747 O O . SER A 1 95 ? -0.051 10.692 -15.955 1.00 78.25 95 SER A O 1
ATOM 749 N N . VAL A 1 96 ? 0.113 10.908 -13.715 1.00 74.62 96 VAL A N 1
ATOM 750 C CA . VAL A 1 96 ? -1.019 10.046 -13.355 1.00 74.62 96 VAL A CA 1
ATOM 751 C C . VAL A 1 96 ? -1.879 10.766 -12.323 1.00 74.62 96 VAL A C 1
ATOM 753 O O . VAL A 1 96 ? -1.369 11.278 -11.328 1.00 74.62 96 VAL A O 1
ATOM 756 N N . GLU A 1 97 ? -3.188 10.769 -12.541 1.00 79.50 97 GLU A N 1
ATOM 757 C CA . GLU A 1 97 ? -4.182 11.167 -11.551 1.00 79.50 97 GLU A CA 1
ATOM 758 C C . GLU A 1 97 ? -4.798 9.910 -10.937 1.00 79.50 97 GLU A C 1
ATOM 760 O O . GLU A 1 97 ? -5.224 8.992 -11.643 1.00 79.50 97 GLU A O 1
ATOM 765 N N . GLN A 1 98 ? -4.843 9.862 -9.609 1.00 85.19 98 GLN A N 1
ATOM 766 C CA . GLN A 1 98 ? -5.406 8.746 -8.859 1.00 85.19 98 GLN A CA 1
ATOM 767 C C . GLN A 1 98 ? -6.506 9.248 -7.932 1.00 85.19 98 GLN A C 1
ATOM 769 O O . GLN A 1 98 ? -6.360 10.280 -7.275 1.00 85.19 98 GLN A O 1
ATOM 774 N N . CYS A 1 99 ? -7.594 8.489 -7.851 1.00 76.81 99 CYS A N 1
ATOM 775 C CA . CYS A 1 99 ? -8.653 8.690 -6.878 1.00 76.81 99 CYS A CA 1
ATOM 776 C C . CYS A 1 99 ? -8.705 7.483 -5.946 1.00 76.81 99 CYS A C 1
ATOM 778 O O . CYS A 1 99 ? -8.801 6.340 -6.394 1.00 76.81 99 CYS A O 1
ATOM 780 N N . GLU A 1 100 ? -8.658 7.743 -4.642 1.00 84.00 100 GLU A N 1
ATOM 781 C CA . GLU A 1 100 ? -8.848 6.717 -3.628 1.00 84.00 100 GLU A CA 1
ATOM 782 C C . GLU A 1 100 ? -10.100 7.005 -2.801 1.00 84.00 100 GLU A C 1
ATOM 784 O O . GLU A 1 100 ? -10.266 8.090 -2.242 1.00 84.00 100 GLU A O 1
ATOM 789 N N . ILE A 1 101 ? -10.963 5.998 -2.680 1.00 82.06 101 ILE A N 1
ATOM 790 C CA . ILE A 1 101 ? -12.135 6.009 -1.809 1.00 82.06 101 ILE A CA 1
ATOM 791 C C . ILE A 1 101 ? -11.900 4.983 -0.705 1.00 82.06 101 ILE A C 1
ATOM 793 O O . ILE A 1 101 ? -11.607 3.819 -0.973 1.00 82.06 101 ILE A O 1
ATOM 797 N N . SER A 1 102 ? -12.031 5.415 0.549 1.00 83.56 102 SER A N 1
ATOM 798 C CA . SER A 1 102 ? -11.890 4.560 1.729 1.00 83.56 102 SER A CA 1
ATOM 799 C C . SER A 1 102 ? -13.087 4.733 2.655 1.00 83.56 102 SER A C 1
ATOM 801 O O . SER A 1 102 ? -13.365 5.846 3.101 1.00 83.56 102 SER A O 1
ATOM 803 N N . ILE A 1 103 ? -13.785 3.639 2.960 1.00 85.88 103 ILE A N 1
ATOM 804 C CA . ILE A 1 103 ? -14.989 3.643 3.799 1.00 85.88 103 ILE A CA 1
ATOM 805 C C . ILE A 1 103 ? -14.770 2.713 4.987 1.00 85.88 103 ILE A C 1
ATOM 807 O O . ILE A 1 103 ? -14.632 1.502 4.827 1.00 85.88 103 ILE A O 1
ATOM 811 N N . ALA A 1 104 ? -14.760 3.282 6.192 1.00 85.19 104 ALA A N 1
ATOM 812 C CA . ALA A 1 104 ? -14.720 2.506 7.423 1.00 85.19 104 ALA A CA 1
ATOM 813 C C . ALA A 1 104 ? -16.129 2.020 7.795 1.00 85.19 104 ALA A C 1
ATOM 815 O O . ALA A 1 104 ? -17.065 2.818 7.875 1.00 85.19 104 ALA A O 1
ATOM 816 N N . ARG A 1 105 ? -16.280 0.723 8.074 1.00 83.44 105 ARG A N 1
ATOM 817 C CA . ARG A 1 105 ? -17.547 0.120 8.510 1.00 83.44 105 ARG A CA 1
ATOM 818 C C . ARG A 1 105 ? -17.345 -0.905 9.616 1.00 83.44 105 ARG A C 1
ATOM 820 O O . ARG A 1 105 ? -16.286 -1.515 9.749 1.00 83.44 105 ARG A O 1
ATOM 827 N N . LYS A 1 106 ? -18.393 -1.122 10.409 1.00 85.31 106 LYS A N 1
ATOM 828 C CA . LYS A 1 106 ? -18.422 -2.213 11.388 1.00 85.31 106 LYS A CA 1
ATOM 829 C C . LYS A 1 106 ? -18.590 -3.566 10.677 1.00 85.31 106 LYS A C 1
ATOM 831 O O . LYS A 1 106 ? -19.112 -3.597 9.558 1.00 85.31 106 LYS A O 1
ATOM 836 N N . PRO A 1 107 ? -18.176 -4.674 11.311 1.00 82.00 107 PRO A N 1
ATOM 837 C CA . PRO A 1 107 ? -18.526 -6.012 10.851 1.00 82.00 107 PRO A CA 1
ATOM 838 C C . PRO A 1 107 ? -20.039 -6.136 10.657 1.00 82.00 107 PRO A C 1
ATOM 840 O O . PRO A 1 107 ? -20.813 -5.652 11.481 1.00 82.00 107 PRO A O 1
ATOM 843 N N . LEU A 1 108 ? -20.453 -6.755 9.551 1.00 77.69 108 LEU A N 1
ATOM 844 C CA . LEU A 1 108 ? -21.874 -6.979 9.253 1.00 77.69 108 LEU A CA 1
ATOM 845 C C . LEU A 1 108 ? -22.469 -8.125 10.086 1.00 77.69 108 LEU A C 1
ATOM 847 O O . LEU A 1 108 ? -23.686 -8.267 10.138 1.00 77.69 108 LEU A O 1
ATOM 851 N N . VAL A 1 109 ? -21.619 -8.917 10.746 1.00 76.56 109 VAL A N 1
ATOM 852 C CA . VAL A 1 109 ? -22.003 -10.017 11.633 1.00 76.56 109 VAL A CA 1
ATOM 853 C C . VAL A 1 109 ? -21.232 -9.863 12.956 1.00 76.56 109 VAL A C 1
ATOM 855 O O . VAL A 1 109 ? -20.035 -9.562 12.882 1.00 76.56 109 VAL A O 1
ATOM 858 N N . PRO A 1 110 ? -21.898 -9.988 14.123 1.00 61.50 110 PRO A N 1
ATOM 859 C CA . PRO A 1 110 ? -21.260 -9.975 15.443 1.00 61.50 110 PRO A CA 1
ATOM 860 C C . PRO A 1 110 ? -20.239 -11.094 15.655 1.00 61.50 110 PRO A C 1
ATOM 862 O O . PRO A 1 110 ? -20.459 -12.202 15.115 1.00 61.50 110 PRO A O 1
#

InterPro domains:
  IPR009017 Green fluorescent protein [G3DSA:2.40.155.10] (71-110)
  IPR009017 Green fluorescent protein [SSF54511] (28-67)
  IPR009017 Green fluorescent protein [SSF54511] (66-107)
  IPR011584 Green fluorescent protein-related [PF01353] (40-69)

pLDDT: mean 70.66, std 18.68, range [23.53, 93.31]

Sequence (110 aa):
MGEACIHISVSFTEEATQETFANRCSALLSLNMSLIAKQMTYKVYMSGTVNGHYFEVEGNGKGKPYEAKKPVKMPGYHYVDRKLDVTNHNKDYTSVEQCEISIARKPLVP